Protein AF-A0A7X3RGM8-F1 (afdb_monomer)

Mean predicted aligned error: 5.77 Å

Nearest PDB structures (foldseek):
  7qds-assembly1_B  TM=9.687E-01  e=1.573E-01  Homo sapiens

Secondary structure (DSSP, 8-state):
-----SHHHHHHHHHHHHHHHHHHHHHHHHHHH-TT-HHHHHHHHHHHHHHHHHHHHTT-HHHHHHHHHHHHHHHHHHHHH-TT-HHHHHHHHHHHHHHHHHHTT--

Structure (mmCIF, N/CA/C/O backbone):
data_AF-A0A7X3RGM8-F1
#
_entry.id   AF-A0A7X3RGM8-F1
#
loop_
_atom_site.group_PDB
_atom_site.id
_atom_site.type_symbol
_atom_site.label_atom_id
_atom_site.label_alt_id
_atom_site.label_comp_id
_atom_site.label_asym_id
_atom_site.label_entity_id
_atom_site.label_seq_id
_atom_site.pdbx_PDB_ins_code
_atom_site.Cartn_x
_atom_site.Cartn_y
_atom_site.Cartn_z
_atom_site.occupancy
_atom_site.B_iso_or_equiv
_atom_site.auth_seq_id
_atom_site.auth_comp_id
_atom_site.auth_asym_id
_atom_site.auth_atom_id
_atom_site.pdbx_PDB_model_num
ATOM 1 N N . PHE A 1 1 ? 24.399 -10.051 -36.663 1.00 40.19 1 PHE A N 1
ATOM 2 C CA . PHE A 1 1 ? 24.749 -10.426 -35.278 1.00 40.19 1 PHE A CA 1
ATOM 3 C C . PHE A 1 1 ? 23.827 -9.660 -34.332 1.00 40.19 1 PHE A C 1
ATOM 5 O O . PHE A 1 1 ? 23.625 -8.476 -34.565 1.00 40.19 1 PHE A O 1
ATOM 12 N N . LYS A 1 2 ? 23.198 -10.372 -33.379 1.00 47.62 2 LYS A N 1
ATOM 13 C CA . LYS A 1 2 ? 22.252 -9.894 -32.338 1.00 47.62 2 LYS A CA 1
ATOM 14 C C . LYS A 1 2 ? 22.761 -8.611 -31.651 1.00 47.62 2 LYS A C 1
ATOM 16 O O . LYS A 1 2 ? 23.968 -8.471 -31.502 1.00 47.62 2 LYS A O 1
ATOM 21 N N . LEU A 1 3 ? 21.907 -7.662 -31.253 1.00 42.00 3 LEU A N 1
ATOM 22 C CA . LEU A 1 3 ? 21.004 -7.770 -30.090 1.00 42.00 3 LEU A CA 1
ATOM 23 C C . LEU A 1 3 ? 19.768 -6.845 -30.188 1.00 42.00 3 LEU A C 1
ATOM 25 O O . LEU A 1 3 ? 19.934 -5.642 -30.382 1.00 42.00 3 LEU A O 1
ATOM 29 N N . PRO A 1 4 ? 18.556 -7.353 -29.899 1.00 48.22 4 PRO A N 1
ATOM 30 C CA . PRO A 1 4 ? 17.463 -6.562 -29.349 1.00 48.22 4 PRO A CA 1
ATOM 31 C C . PRO A 1 4 ? 17.093 -7.115 -27.960 1.00 48.22 4 PRO A C 1
ATOM 33 O O . PRO A 1 4 ? 16.213 -7.959 -27.851 1.00 48.22 4 PRO A O 1
ATOM 36 N N . GLU A 1 5 ? 17.780 -6.688 -26.896 1.00 50.69 5 GLU A N 1
ATOM 37 C CA . GLU A 1 5 ? 17.489 -7.159 -25.520 1.00 50.69 5 GLU A CA 1
ATOM 38 C C . GLU A 1 5 ? 17.339 -6.031 -24.481 1.00 50.69 5 GLU A C 1
ATOM 40 O O . GLU A 1 5 ? 17.245 -6.298 -23.289 1.00 50.69 5 GLU A O 1
ATOM 45 N N . ILE A 1 6 ? 17.245 -4.762 -24.903 1.00 52.97 6 ILE A N 1
ATOM 46 C CA . ILE A 1 6 ? 17.086 -3.620 -23.972 1.00 52.97 6 ILE A CA 1
ATOM 47 C C . ILE A 1 6 ? 15.633 -3.084 -23.941 1.00 52.97 6 ILE A C 1
ATOM 49 O O . ILE A 1 6 ? 15.245 -2.374 -23.017 1.00 52.97 6 ILE A O 1
ATOM 53 N N . THR A 1 7 ? 14.778 -3.456 -24.902 1.00 55.03 7 THR A N 1
ATOM 54 C CA . THR A 1 7 ? 13.431 -2.868 -25.067 1.00 55.03 7 THR A CA 1
ATOM 55 C C . THR A 1 7 ? 12.302 -3.595 -24.331 1.00 55.03 7 THR A C 1
ATOM 57 O O . THR A 1 7 ? 11.301 -2.964 -23.998 1.00 55.03 7 THR A O 1
ATOM 60 N N . THR A 1 8 ? 12.434 -4.889 -24.033 1.00 61.16 8 THR A N 1
ATOM 61 C CA . THR A 1 8 ? 11.364 -5.674 -23.387 1.00 61.16 8 THR A CA 1
ATOM 62 C C . THR A 1 8 ? 11.198 -5.311 -21.912 1.00 61.16 8 THR A C 1
ATOM 64 O O . THR A 1 8 ? 10.108 -4.940 -21.494 1.00 61.16 8 THR A O 1
ATOM 67 N N . ALA A 1 9 ? 12.287 -5.275 -21.139 1.00 57.84 9 ALA A N 1
ATOM 68 C CA . ALA A 1 9 ? 12.228 -4.984 -19.703 1.00 57.84 9 ALA A CA 1
ATOM 69 C C . ALA A 1 9 ? 11.792 -3.539 -19.379 1.00 57.84 9 ALA A C 1
ATOM 71 O O . ALA A 1 9 ? 11.046 -3.312 -18.425 1.00 57.84 9 ALA A O 1
ATOM 72 N N . GLN A 1 10 ? 12.219 -2.549 -20.176 1.00 62.16 10 GLN A N 1
ATOM 73 C CA . GLN A 1 10 ? 11.765 -1.161 -20.011 1.00 62.16 10 GLN A CA 1
ATOM 74 C C . GLN A 1 10 ? 10.296 -0.983 -20.426 1.00 62.16 10 GLN A C 1
ATOM 76 O O . GLN A 1 10 ? 9.557 -0.263 -19.747 1.00 62.16 10 GLN A O 1
ATOM 81 N N . GLY A 1 11 ? 9.861 -1.660 -21.496 1.00 69.88 11 GLY A N 1
ATOM 82 C CA . GLY A 1 11 ? 8.463 -1.676 -21.933 1.00 69.88 11 GLY A CA 1
ATOM 83 C C . GLY A 1 11 ? 7.534 -2.305 -20.892 1.00 69.88 11 GLY A C 1
ATOM 84 O O . GLY A 1 11 ? 6.505 -1.716 -20.549 1.00 69.88 11 GLY A O 1
ATOM 85 N N . ASP A 1 12 ? 7.939 -3.437 -20.316 1.00 76.44 12 ASP A N 1
ATOM 86 C CA . ASP A 1 12 ? 7.181 -4.147 -19.282 1.00 76.44 12 ASP A CA 1
ATOM 87 C C . ASP A 1 12 ? 7.089 -3.341 -17.983 1.00 76.44 12 ASP A C 1
ATOM 89 O O . ASP A 1 12 ? 6.016 -3.260 -17.380 1.00 76.44 12 ASP A O 1
ATOM 93 N N . LEU A 1 13 ? 8.175 -2.677 -17.570 1.00 80.56 13 LEU A N 1
ATOM 94 C CA . LEU A 1 13 ? 8.174 -1.813 -16.388 1.00 80.56 13 LEU A CA 1
ATOM 95 C C . LEU A 1 13 ? 7.259 -0.597 -16.578 1.00 80.56 13 LEU A C 1
ATOM 97 O O . LEU A 1 13 ? 6.475 -0.277 -15.685 1.00 80.56 13 LEU A O 1
ATOM 101 N N . SER A 1 14 ? 7.334 0.067 -17.734 1.00 84.06 14 SER A N 1
ATOM 102 C CA . SER A 1 14 ? 6.485 1.224 -18.048 1.00 84.06 14 SER A CA 1
ATOM 103 C C . SER A 1 14 ? 5.001 0.856 -18.005 1.00 84.06 14 SER A C 1
ATOM 105 O O . SER A 1 14 ? 4.210 1.494 -17.308 1.00 84.06 14 SER A O 1
ATOM 107 N N . ARG A 1 15 ? 4.638 -0.252 -18.661 1.00 86.12 15 ARG A N 1
ATOM 108 C CA . ARG A 1 15 ? 3.275 -0.789 -18.647 1.00 86.12 15 ARG A CA 1
ATOM 109 C C . ARG A 1 15 ? 2.819 -1.158 -17.238 1.00 86.12 15 ARG A C 1
ATOM 111 O O . ARG A 1 15 ? 1.702 -0.837 -16.848 1.00 86.12 15 ARG A O 1
ATOM 118 N N . THR A 1 16 ? 3.686 -1.807 -16.467 1.00 83.75 16 THR A N 1
ATOM 119 C CA . THR A 1 16 ? 3.397 -2.219 -15.087 1.00 83.75 16 THR A CA 1
ATOM 120 C C . THR A 1 16 ? 3.070 -1.017 -14.199 1.00 83.75 16 THR A C 1
ATOM 122 O O . THR A 1 16 ? 2.100 -1.044 -13.448 1.00 83.75 16 THR A O 1
ATOM 125 N N . LEU A 1 17 ? 3.829 0.070 -14.314 1.00 87.94 17 LEU A N 1
ATOM 126 C CA . LEU A 1 17 ? 3.577 1.293 -13.548 1.00 87.94 17 LEU A CA 1
ATOM 127 C C . LEU A 1 17 ? 2.288 1.988 -13.954 1.00 87.94 17 LEU A C 1
ATOM 129 O O . LEU A 1 17 ? 1.577 2.491 -13.090 1.00 87.94 17 LEU A O 1
ATOM 133 N N . GLN A 1 18 ? 1.986 2.001 -15.251 1.00 90.75 18 GLN A N 1
ATOM 134 C CA . GLN A 1 18 ? 0.731 2.547 -15.748 1.00 90.75 18 GLN A CA 1
ATOM 135 C C . GLN A 1 18 ? -0.464 1.773 -15.181 1.00 90.75 18 GLN A C 1
ATOM 137 O O . GLN A 1 18 ? -1.436 2.385 -14.749 1.00 90.75 18 GLN A O 1
ATOM 142 N N . LEU A 1 19 ? -0.372 0.442 -15.123 1.00 91.75 19 LEU A N 1
ATOM 143 C CA . LEU A 1 19 ? -1.414 -0.401 -14.536 1.00 91.75 19 LEU A CA 1
ATOM 144 C C . LEU A 1 19 ? -1.569 -0.164 -13.030 1.00 91.75 19 LEU A C 1
ATOM 146 O O . LEU A 1 19 ? -2.696 -0.077 -12.555 1.00 91.75 19 LEU A O 1
ATOM 150 N N . TYR A 1 20 ? -0.475 -0.005 -12.279 1.00 91.62 20 TYR A N 1
ATOM 151 C CA . TYR A 1 20 ? -0.576 0.329 -10.854 1.00 91.62 20 TYR A CA 1
ATOM 152 C C . TYR A 1 20 ? -1.147 1.730 -10.614 1.00 91.62 20 TYR A C 1
ATOM 154 O O . TYR A 1 20 ? -1.945 1.903 -9.698 1.00 91.62 20 TYR A O 1
ATOM 162 N N . ALA A 1 21 ? -0.791 2.717 -11.439 1.00 89.62 21 ALA A N 1
ATOM 163 C CA . ALA A 1 21 ? -1.362 4.058 -11.348 1.00 89.62 21 ALA A CA 1
ATOM 164 C C . ALA A 1 21 ? -2.871 4.057 -11.651 1.00 89.62 21 ALA A C 1
ATOM 166 O O . ALA A 1 21 ? -3.640 4.650 -10.899 1.00 89.62 21 ALA A O 1
ATOM 167 N N . ALA A 1 22 ? -3.301 3.333 -12.688 1.00 92.94 22 ALA A N 1
ATOM 168 C CA . ALA A 1 22 ? -4.720 3.149 -12.994 1.00 92.94 22 ALA A CA 1
ATOM 169 C C . ALA A 1 22 ? -5.460 2.431 -11.852 1.00 92.94 22 ALA A C 1
ATOM 171 O O . ALA A 1 22 ? -6.500 2.898 -11.400 1.00 92.94 22 ALA A O 1
ATOM 172 N N . ALA A 1 23 ? -4.877 1.359 -11.301 1.00 93.12 23 ALA A N 1
ATOM 173 C CA . ALA A 1 23 ? -5.453 0.652 -10.159 1.00 93.12 23 ALA A CA 1
ATOM 174 C C . ALA A 1 23 ? -5.629 1.568 -8.934 1.00 93.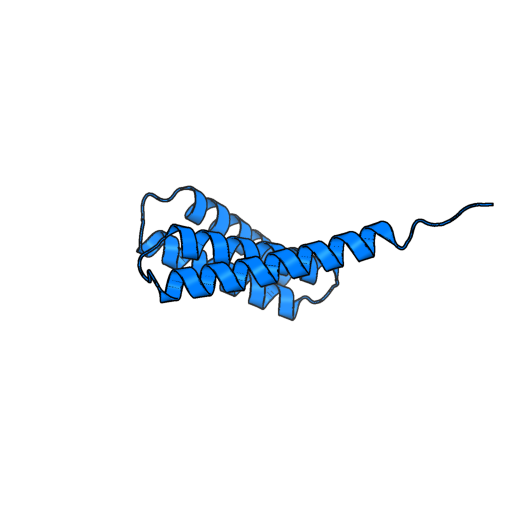12 23 ALA A C 1
ATOM 176 O O . ALA A 1 23 ? -6.632 1.471 -8.229 1.00 93.12 23 ALA A O 1
ATOM 177 N N . MET A 1 24 ? -4.691 2.489 -8.681 1.00 93.69 24 MET A N 1
ATOM 178 C CA . MET A 1 24 ? -4.843 3.480 -7.612 1.00 93.69 24 MET A CA 1
ATOM 179 C C . MET A 1 24 ? -6.007 4.443 -7.848 1.00 93.69 24 MET A C 1
ATOM 181 O O . MET A 1 24 ? -6.685 4.816 -6.888 1.00 93.69 24 MET A O 1
ATOM 185 N N . GLU A 1 25 ? -6.219 4.873 -9.091 1.00 94.88 25 GLU A N 1
ATOM 186 C CA . GLU A 1 25 ? -7.326 5.758 -9.457 1.00 94.88 25 GLU A CA 1
ATOM 187 C C . GLU A 1 25 ? -8.672 5.053 -9.265 1.00 94.88 25 GLU A C 1
ATOM 189 O O . GLU A 1 25 ? -9.557 5.592 -8.596 1.00 94.88 25 GLU A O 1
ATOM 194 N N . ASP A 1 26 ? -8.787 3.811 -9.735 1.00 96.88 26 ASP A N 1
ATOM 195 C CA . ASP A 1 26 ? -9.978 2.982 -9.545 1.00 96.88 26 ASP A CA 1
ATOM 196 C C . ASP A 1 26 ? -10.278 2.766 -8.059 1.00 96.88 26 ASP A C 1
ATOM 198 O O . ASP A 1 26 ? -11.407 2.984 -7.614 1.00 96.88 26 ASP A O 1
ATOM 202 N N . CYS A 1 27 ? -9.263 2.433 -7.253 1.00 96.31 27 CYS A N 1
ATOM 203 C CA . CYS A 1 27 ? -9.449 2.274 -5.811 1.00 96.31 27 CYS A CA 1
ATOM 204 C C . CYS A 1 27 ? -9.807 3.600 -5.127 1.00 96.31 27 CYS A C 1
ATOM 206 O O . CYS A 1 27 ? -10.597 3.621 -4.189 1.00 96.31 27 CYS A O 1
ATOM 208 N N . THR A 1 28 ? -9.271 4.728 -5.595 1.00 97.31 28 THR A N 1
ATOM 209 C CA . THR A 1 28 ? -9.626 6.054 -5.063 1.00 97.31 28 THR A CA 1
ATOM 210 C C . THR A 1 28 ? -11.078 6.403 -5.371 1.00 97.31 28 THR A C 1
ATOM 212 O O . THR A 1 28 ? -11.787 6.920 -4.505 1.00 97.31 28 THR A O 1
ATOM 215 N N . ASN A 1 29 ? -11.555 6.066 -6.568 1.00 97.44 29 ASN A N 1
ATOM 216 C CA . ASN A 1 29 ? -12.963 6.193 -6.921 1.00 97.44 29 ASN A CA 1
ATOM 217 C C . ASN A 1 29 ? -13.843 5.255 -6.088 1.00 97.44 29 ASN A C 1
ATOM 219 O O . ASN A 1 29 ? -14.872 5.703 -5.584 1.00 97.44 29 ASN A O 1
ATOM 223 N N . ALA A 1 30 ? -13.423 4.005 -5.875 1.00 96.81 30 ALA A N 1
ATOM 224 C CA . ALA A 1 30 ? -14.116 3.068 -4.995 1.00 96.81 30 ALA A CA 1
ATOM 225 C C . ALA A 1 30 ? -14.221 3.621 -3.566 1.00 96.81 30 ALA A C 1
ATOM 227 O O . ALA A 1 30 ? -15.319 3.718 -3.036 1.00 96.81 30 ALA A O 1
ATOM 228 N N . ILE A 1 31 ? -13.127 4.122 -2.984 1.00 97.50 31 ILE A N 1
ATOM 229 C CA . ILE A 1 31 ? -13.125 4.757 -1.654 1.00 97.50 31 ILE A CA 1
ATOM 230 C C . ILE A 1 31 ? -14.062 5.971 -1.606 1.00 97.50 31 ILE A C 1
ATOM 232 O O . ILE A 1 31 ? -14.753 6.180 -0.612 1.00 97.50 31 ILE A O 1
ATOM 236 N N . ARG A 1 32 ? -14.133 6.774 -2.673 1.00 97.44 32 ARG A N 1
ATOM 237 C CA . ARG A 1 32 ? -15.053 7.920 -2.739 1.00 97.44 32 ARG A CA 1
ATOM 238 C C . ARG A 1 32 ? -16.521 7.486 -2.733 1.00 97.44 32 ARG A C 1
ATOM 240 O O . ARG A 1 32 ? -17.351 8.176 -2.144 1.00 97.44 32 ARG A O 1
ATOM 247 N N . LEU A 1 33 ? -16.845 6.387 -3.410 1.00 97.06 33 LEU A N 1
ATOM 248 C CA . LEU A 1 33 ? -18.205 5.848 -3.499 1.00 97.06 33 LEU A CA 1
ATOM 249 C C . LEU A 1 33 ? -18.596 5.080 -2.230 1.00 97.06 33 LEU A C 1
ATOM 251 O O . LEU A 1 33 ? -19.714 5.219 -1.738 1.00 97.06 33 LEU A O 1
ATOM 255 N N . THR A 1 34 ? -17.664 4.307 -1.680 1.00 95.56 34 THR A N 1
ATOM 256 C CA . THR A 1 34 ? -17.834 3.449 -0.507 1.00 95.56 34 THR A CA 1
ATOM 257 C C . THR A 1 34 ? -16.670 3.643 0.472 1.00 95.56 34 THR A C 1
ATOM 259 O O . THR A 1 34 ? -15.782 2.796 0.563 1.00 95.56 34 THR A O 1
ATOM 262 N N . PRO A 1 35 ? -16.684 4.713 1.295 1.00 95.81 35 PRO A N 1
ATOM 263 C CA . PRO A 1 35 ? -15.570 5.047 2.197 1.00 95.81 35 PRO A CA 1
ATOM 264 C C . PRO A 1 35 ? -15.299 4.035 3.317 1.00 95.81 35 PRO A C 1
ATOM 266 O O . PRO A 1 35 ? -14.355 4.198 4.083 1.00 95.81 35 PRO A O 1
ATOM 269 N N . LYS A 1 36 ? -16.160 3.025 3.471 1.00 96.88 36 LYS A N 1
ATOM 270 C CA . LYS A 1 36 ? -16.027 1.957 4.471 1.00 96.88 36 LYS A CA 1
ATOM 271 C C . LYS A 1 36 ? -15.627 0.613 3.862 1.00 96.88 36 LYS A C 1
ATOM 273 O O . LYS A 1 36 ? -15.645 -0.391 4.566 1.00 96.88 36 LYS A O 1
ATOM 278 N N . ASP A 1 37 ? -15.291 0.590 2.578 1.00 96.50 37 ASP A N 1
ATOM 279 C CA . ASP A 1 37 ? -14.815 -0.610 1.904 1.00 96.50 37 ASP A CA 1
ATOM 280 C C . ASP A 1 37 ? -13.342 -0.864 2.255 1.00 96.50 37 ASP A C 1
ATOM 282 O O . ASP A 1 37 ? -12.445 -0.185 1.757 1.00 96.50 37 ASP A O 1
ATOM 286 N N . ALA A 1 38 ? -13.099 -1.833 3.140 1.00 97.50 38 ALA A N 1
ATOM 287 C CA . ALA A 1 38 ? -11.753 -2.205 3.561 1.00 97.50 38 ALA A CA 1
ATOM 288 C C . ALA A 1 38 ? -10.897 -2.745 2.401 1.00 97.50 38 ALA A C 1
ATOM 290 O O . ALA A 1 38 ? -9.696 -2.467 2.368 1.00 97.50 38 ALA A O 1
ATOM 291 N N . ASP A 1 39 ? -11.504 -3.456 1.446 1.00 97.38 39 ASP A N 1
ATOM 292 C CA . ASP A 1 39 ? -10.795 -4.056 0.313 1.00 97.38 39 ASP A CA 1
ATOM 293 C C . ASP A 1 39 ? -10.314 -2.969 -0.654 1.00 97.38 39 ASP A C 1
ATOM 295 O O . ASP A 1 39 ? -9.217 -3.061 -1.203 1.00 97.38 39 ASP A O 1
ATOM 299 N N . ALA A 1 40 ? -11.082 -1.887 -0.825 1.00 97.75 40 ALA A N 1
ATOM 300 C CA . ALA A 1 40 ? -10.657 -0.742 -1.632 1.00 97.75 40 ALA A CA 1
ATOM 301 C C . ALA A 1 40 ? -9.392 -0.065 -1.066 1.00 97.75 40 ALA A C 1
ATOM 303 O O . ALA A 1 40 ? -8.494 0.305 -1.829 1.00 97.75 40 ALA A O 1
ATOM 304 N N . TYR A 1 41 ? -9.282 0.053 0.263 1.00 98.44 41 TYR A N 1
ATOM 305 C CA . TYR A 1 41 ? -8.057 0.534 0.910 1.00 98.44 41 TYR A CA 1
ATOM 306 C C . TYR A 1 41 ? -6.907 -0.480 0.793 1.00 98.44 41 TYR A C 1
ATOM 308 O O . TYR A 1 41 ? -5.802 -0.075 0.436 1.00 98.44 41 TYR A O 1
ATOM 316 N N . ASP A 1 42 ? -7.129 -1.784 1.026 1.00 98.38 42 ASP A N 1
ATOM 317 C CA . ASP A 1 42 ? -6.073 -2.806 0.859 1.00 98.38 42 ASP A CA 1
ATOM 318 C C . ASP A 1 42 ? -5.529 -2.823 -0.578 1.00 98.38 42 ASP A C 1
ATOM 320 O O . ASP A 1 42 ? -4.316 -2.772 -0.789 1.00 98.38 42 ASP A O 1
ATOM 324 N N . ASN A 1 43 ? -6.411 -2.778 -1.578 1.00 97.81 43 ASN A N 1
ATOM 325 C CA . ASN A 1 43 ? -6.032 -2.776 -2.990 1.00 97.81 43 ASN A CA 1
ATOM 326 C C . ASN A 1 43 ? -5.253 -1.516 -3.393 1.00 97.81 43 ASN A C 1
ATOM 328 O O . ASN A 1 43 ? -4.257 -1.613 -4.119 1.00 97.81 43 ASN A O 1
ATOM 332 N N . ARG A 1 44 ? -5.634 -0.333 -2.888 1.00 98.31 44 ARG A N 1
ATOM 333 C CA . ARG A 1 44 ? -4.867 0.897 -3.141 1.00 98.31 44 ARG A CA 1
ATOM 334 C C . ARG A 1 44 ? -3.494 0.849 -2.476 1.00 98.31 44 ARG A C 1
ATOM 336 O O . ARG A 1 44 ? -2.493 1.174 -3.119 1.00 98.31 44 ARG A O 1
ATOM 343 N N . GLY A 1 45 ? -3.427 0.355 -1.240 1.00 98.31 45 GLY A N 1
ATOM 344 C CA . GLY A 1 45 ? -2.167 0.108 -0.542 1.00 98.31 45 GLY A CA 1
ATOM 345 C C . GLY A 1 45 ? -1.265 -0.873 -1.297 1.00 98.31 45 GLY A C 1
ATOM 346 O O . GLY A 1 45 ? -0.044 -0.696 -1.35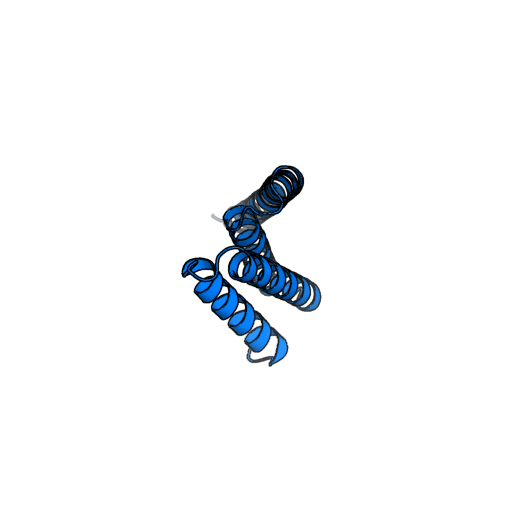5 1.00 98.31 45 GLY A O 1
ATOM 347 N N . TRP A 1 46 ? -1.855 -1.878 -1.944 1.00 97.81 46 TRP A N 1
ATOM 348 C CA . TRP A 1 46 ? -1.142 -2.845 -2.777 1.00 97.81 46 TRP A CA 1
ATOM 349 C C . TRP A 1 46 ? -0.541 -2.213 -4.028 1.00 97.81 46 TRP A C 1
ATOM 351 O O . TRP A 1 46 ? 0.625 -2.469 -4.351 1.00 97.81 46 TRP A O 1
ATOM 361 N N . ALA A 1 47 ? -1.282 -1.327 -4.689 1.00 97.31 47 ALA A N 1
ATOM 362 C CA . ALA A 1 47 ? -0.770 -0.566 -5.821 1.00 97.31 47 ALA A CA 1
ATOM 363 C C . ALA A 1 47 ? 0.377 0.376 -5.404 1.00 97.31 47 ALA A C 1
ATOM 365 O O . ALA A 1 47 ? 1.445 0.348 -6.023 1.00 97.31 47 ALA A O 1
ATOM 366 N N . TYR A 1 48 ? 0.219 1.118 -4.300 1.00 98.31 48 TYR A N 1
ATOM 367 C CA . TYR A 1 48 ? 1.289 1.942 -3.724 1.00 98.31 48 TYR A CA 1
ATOM 368 C C . TYR A 1 48 ? 2.554 1.130 -3.426 1.00 98.31 48 TYR A C 1
ATOM 370 O O . TYR A 1 48 ? 3.658 1.536 -3.791 1.00 98.31 48 TYR A O 1
ATOM 378 N N . PHE A 1 49 ? 2.409 -0.051 -2.823 1.00 98.12 49 PHE A N 1
ATOM 379 C CA . PHE A 1 49 ? 3.534 -0.924 -2.491 1.00 98.12 49 PHE A CA 1
ATOM 380 C C . PHE A 1 49 ? 4.349 -1.337 -3.725 1.00 98.12 49 PHE A C 1
ATOM 382 O O . PHE A 1 49 ? 5.584 -1.326 -3.687 1.00 98.12 49 PHE A O 1
ATOM 389 N N . HIS A 1 50 ? 3.698 -1.703 -4.832 1.00 95.94 50 HIS A N 1
ATOM 390 C CA . HIS A 1 50 ? 4.431 -2.098 -6.038 1.00 95.94 50 HIS A CA 1
ATOM 391 C C . HIS A 1 50 ? 5.016 -0.922 -6.807 1.00 95.94 50 HIS A C 1
ATOM 393 O O . HIS A 1 50 ? 6.106 -1.071 -7.364 1.00 95.94 50 HIS A O 1
ATOM 399 N N . LEU A 1 51 ? 4.368 0.245 -6.788 1.00 95.00 51 LEU A N 1
ATOM 400 C CA . LEU A 1 51 ? 5.007 1.475 -7.255 1.00 95.00 51 LEU A CA 1
ATOM 401 C C . LEU A 1 51 ? 6.260 1.770 -6.423 1.00 95.00 51 LEU A C 1
ATOM 403 O O . LEU A 1 51 ? 7.315 2.022 -6.997 1.00 95.00 51 LEU A O 1
ATOM 407 N N . GLY A 1 52 ? 6.189 1.644 -5.094 1.00 95.75 52 GLY A N 1
ATOM 408 C CA . GLY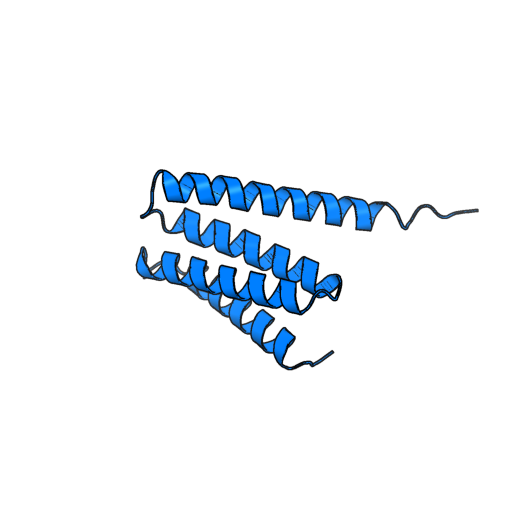 A 1 52 ? 7.339 1.823 -4.204 1.00 95.75 52 GLY A CA 1
ATOM 409 C C . GLY A 1 52 ? 8.493 0.882 -4.554 1.00 95.75 52 GLY A C 1
ATOM 410 O O . GLY A 1 52 ? 9.644 1.310 -4.652 1.00 95.75 52 GLY A O 1
ATOM 411 N N . LYS A 1 53 ? 8.197 -0.388 -4.859 1.00 95.00 53 LYS A N 1
ATOM 412 C CA . LYS A 1 53 ? 9.201 -1.353 -5.344 1.00 95.00 53 LYS A CA 1
ATOM 413 C C . LYS A 1 53 ? 9.826 -0.941 -6.671 1.00 95.00 53 LYS A C 1
ATOM 415 O O . LYS A 1 53 ? 11.038 -1.058 -6.832 1.00 95.00 53 LYS A O 1
ATOM 420 N N . ALA A 1 54 ? 9.014 -0.487 -7.618 1.00 93.12 54 ALA A N 1
ATOM 421 C CA . ALA A 1 54 ? 9.499 -0.067 -8.924 1.00 93.12 54 ALA A CA 1
ATOM 422 C C . ALA A 1 54 ? 10.367 1.200 -8.834 1.00 93.12 54 ALA A C 1
ATOM 424 O O . ALA A 1 54 ? 11.405 1.274 -9.487 1.00 93.12 54 ALA A O 1
ATOM 425 N N . GLU A 1 55 ? 9.991 2.166 -7.994 1.00 93.88 55 GLU A N 1
ATOM 426 C CA . GLU A 1 55 ? 10.789 3.373 -7.750 1.00 93.88 55 GLU A CA 1
ATOM 427 C C . GLU A 1 55 ? 12.074 3.062 -6.969 1.00 93.88 55 GLU A C 1
ATOM 429 O O . GLU A 1 55 ? 13.125 3.619 -7.280 1.00 93.88 55 GLU A O 1
ATOM 434 N N . THR A 1 56 ? 12.038 2.084 -6.055 1.00 93.75 56 THR A N 1
ATOM 435 C CA . THR A 1 56 ? 13.247 1.555 -5.397 1.00 93.75 56 THR A CA 1
ATOM 436 C C . THR A 1 56 ? 14.223 1.004 -6.439 1.00 93.75 56 THR A C 1
ATOM 438 O O . THR A 1 56 ? 15.398 1.357 -6.435 1.00 93.75 56 THR A O 1
ATOM 441 N N . ALA A 1 57 ? 13.737 0.179 -7.375 1.00 92.38 57 ALA A N 1
AT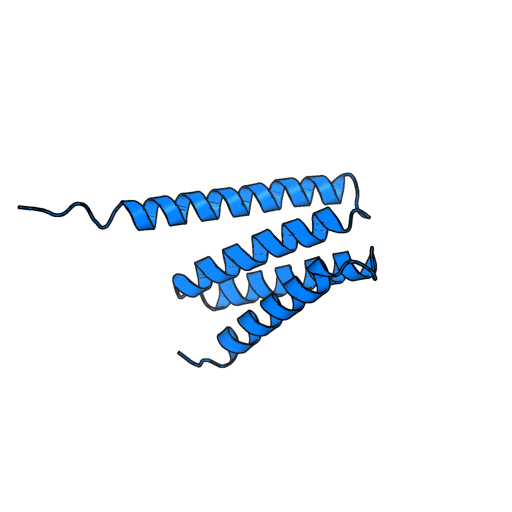OM 442 C CA . ALA A 1 57 ? 14.559 -0.415 -8.434 1.00 92.38 57 ALA A CA 1
ATOM 443 C C . ALA A 1 57 ? 15.148 0.623 -9.407 1.00 92.38 57 ALA A C 1
ATOM 445 O O . ALA A 1 57 ? 16.137 0.348 -10.081 1.00 92.38 57 ALA A O 1
ATOM 446 N N . ARG A 1 58 ? 14.553 1.818 -9.475 1.00 91.69 58 ARG A N 1
ATOM 447 C CA . ARG A 1 58 ? 15.051 2.959 -10.256 1.00 91.69 58 ARG A CA 1
ATOM 448 C C . ARG A 1 58 ? 16.023 3.853 -9.493 1.00 91.69 58 ARG A C 1
ATOM 450 O O . ARG A 1 58 ? 16.551 4.788 -10.082 1.00 91.69 58 ARG A O 1
ATOM 457 N N . GLY A 1 59 ? 16.246 3.593 -8.205 1.00 93.06 59 GLY A N 1
ATOM 458 C CA . GLY A 1 59 ? 17.066 4.443 -7.341 1.00 93.06 59 GLY A CA 1
ATOM 459 C C . GLY A 1 59 ? 16.355 5.710 -6.857 1.00 93.06 59 GLY A C 1
ATOM 460 O O . GLY A 1 59 ? 16.992 6.578 -6.269 1.00 93.06 59 GLY A O 1
ATOM 461 N N . HIS A 1 60 ? 15.040 5.835 -7.056 1.00 94.75 60 HIS A N 1
ATOM 462 C CA . HIS A 1 60 ? 14.253 6.962 -6.554 1.00 94.75 60 HIS A CA 1
ATOM 463 C C . HIS A 1 60 ? 13.823 6.711 -5.102 1.00 94.75 60 HIS A C 1
ATOM 465 O O . HIS A 1 60 ? 12.647 6.482 -4.812 1.00 94.75 60 HIS A O 1
ATOM 471 N N . ILE A 1 61 ? 14.796 6.724 -4.191 1.00 94.88 61 ILE A N 1
ATOM 472 C CA . ILE A 1 61 ? 14.630 6.306 -2.791 1.00 94.88 61 ILE A CA 1
ATOM 473 C C . ILE A 1 61 ? 13.556 7.123 -2.064 1.00 94.88 61 ILE A C 1
ATOM 475 O O . ILE A 1 61 ? 12.660 6.543 -1.460 1.00 94.88 61 ILE A O 1
ATOM 479 N N . GLU A 1 62 ? 13.580 8.451 -2.174 1.00 96.50 62 GLU A N 1
ATOM 480 C CA . GLU A 1 62 ? 12.597 9.321 -1.507 1.00 96.50 62 GLU A CA 1
ATOM 481 C C . GLU A 1 62 ? 11.167 9.044 -1.986 1.00 96.50 62 GLU A C 1
ATOM 483 O O . GLU A 1 62 ? 10.247 8.881 -1.186 1.00 96.50 62 GLU A O 1
ATOM 488 N N . LYS A 1 63 ? 10.988 8.902 -3.305 1.00 96.50 63 LYS A N 1
ATOM 489 C CA . LYS A 1 63 ? 9.688 8.581 -3.900 1.00 96.50 63 LYS A CA 1
ATOM 490 C C . LYS A 1 63 ? 9.209 7.194 -3.478 1.00 96.50 63 LYS A C 1
ATOM 492 O O . LYS A 1 63 ? 8.029 7.005 -3.204 1.00 96.50 63 LYS A O 1
ATOM 497 N N . ALA A 1 64 ? 10.110 6.217 -3.420 1.00 96.62 64 ALA A N 1
ATOM 498 C CA . ALA A 1 64 ? 9.782 4.882 -2.945 1.00 96.62 64 ALA A CA 1
ATOM 499 C C . ALA A 1 64 ? 9.358 4.883 -1.471 1.00 96.62 64 ALA A C 1
ATOM 501 O O . ALA A 1 64 ? 8.400 4.192 -1.126 1.00 96.62 64 ALA A O 1
ATOM 502 N N . ALA A 1 65 ? 10.031 5.666 -0.623 1.00 97.88 65 ALA A N 1
ATOM 503 C CA . ALA A 1 65 ? 9.689 5.799 0.788 1.00 97.88 65 ALA A CA 1
ATOM 504 C C . ALA A 1 65 ? 8.268 6.352 0.970 1.00 97.88 65 ALA A C 1
ATOM 506 O O . ALA A 1 65 ? 7.451 5.698 1.616 1.00 97.88 65 ALA A O 1
ATOM 507 N N . ASP A 1 66 ? 7.940 7.463 0.304 1.00 98.25 66 ASP A N 1
ATOM 508 C CA . ASP A 1 66 ? 6.594 8.061 0.309 1.00 98.25 66 ASP A CA 1
ATOM 509 C C . ASP A 1 66 ? 5.514 7.066 -0.160 1.00 98.25 66 ASP A C 1
ATOM 511 O O . ASP A 1 66 ? 4.448 6.938 0.446 1.00 98.25 66 ASP A O 1
ATOM 515 N N . LEU A 1 67 ? 5.804 6.281 -1.201 1.00 98.06 67 LEU A N 1
ATOM 516 C CA . LEU A 1 67 ? 4.888 5.247 -1.689 1.00 98.06 67 LEU A CA 1
ATOM 517 C C . LEU A 1 67 ? 4.689 4.112 -0.671 1.00 98.06 67 LEU A C 1
ATOM 519 O O . LEU A 1 67 ? 3.566 3.639 -0.490 1.00 98.06 67 LEU A O 1
ATOM 523 N N . TYR A 1 68 ? 5.740 3.669 0.024 1.00 98.44 68 TYR A N 1
ATOM 524 C CA . TYR A 1 68 ? 5.591 2.663 1.078 1.00 98.44 68 TYR A CA 1
ATOM 525 C C . TYR A 1 68 ? 4.841 3.202 2.300 1.00 98.44 68 TYR A C 1
ATOM 527 O O . TYR A 1 68 ? 4.056 2.460 2.892 1.00 98.44 68 TYR A O 1
ATOM 535 N N . GLU A 1 69 ? 5.033 4.467 2.668 1.00 98.69 69 GLU A N 1
ATOM 536 C CA . GLU A 1 69 ? 4.282 5.117 3.748 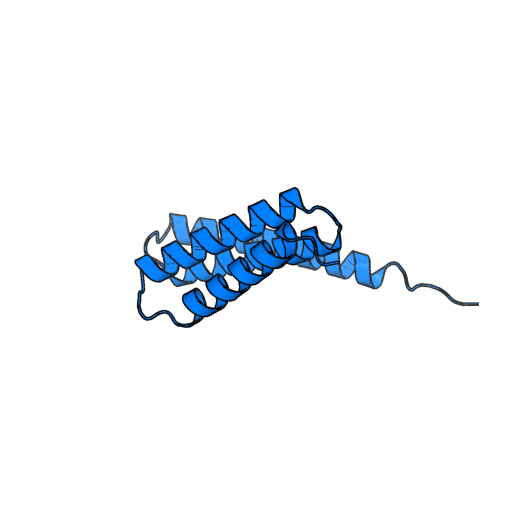1.00 98.69 69 GLU A CA 1
ATOM 537 C C . GLU A 1 69 ? 2.787 5.191 3.426 1.00 98.69 69 GLU A C 1
ATOM 539 O O . GLU A 1 69 ? 1.967 4.752 4.237 1.00 98.69 69 GLU A O 1
ATOM 544 N N . LYS A 1 70 ? 2.429 5.613 2.208 1.00 98.62 70 LYS A N 1
ATOM 545 C CA . LYS A 1 70 ? 1.036 5.608 1.723 1.00 98.62 70 LYS A CA 1
ATOM 546 C C . LYS A 1 70 ? 0.425 4.211 1.725 1.00 98.62 70 LYS A C 1
ATOM 548 O O . LYS A 1 70 ? -0.711 4.036 2.162 1.00 98.62 70 LYS A O 1
ATOM 553 N N . ALA A 1 71 ? 1.191 3.194 1.326 1.00 98.75 71 ALA A N 1
ATOM 554 C CA . ALA A 1 71 ? 0.744 1.809 1.433 1.00 98.75 71 ALA A CA 1
ATOM 555 C C . ALA A 1 71 ? 0.426 1.424 2.890 1.00 98.75 71 ALA A C 1
ATOM 557 O O . ALA A 1 71 ? -0.622 0.846 3.170 1.00 98.75 71 ALA A O 1
ATOM 558 N N . ILE A 1 72 ? 1.306 1.763 3.839 1.00 98.88 72 ILE A N 1
ATOM 559 C CA . ILE A 1 72 ? 1.114 1.480 5.272 1.00 98.88 72 ILE A CA 1
ATOM 560 C C . ILE A 1 72 ? -0.132 2.180 5.822 1.00 98.88 72 ILE A C 1
ATOM 562 O O . ILE A 1 72 ? -0.847 1.585 6.640 1.00 98.88 72 ILE A O 1
ATOM 566 N N . GLU A 1 73 ? -0.383 3.420 5.407 1.00 98.75 73 GLU A N 1
ATOM 567 C CA . GLU A 1 73 ? -1.568 4.182 5.793 1.00 98.75 73 GLU A CA 1
ATOM 568 C C . GLU A 1 73 ? -2.852 3.511 5.299 1.00 98.75 73 GLU A C 1
ATOM 570 O O . GLU A 1 73 ? -3.768 3.289 6.097 1.00 98.75 73 GLU A O 1
ATOM 575 N N . ASP A 1 74 ? -2.897 3.128 4.025 1.00 98.69 74 ASP A N 1
ATOM 576 C CA . ASP A 1 74 ? -4.053 2.471 3.416 1.00 98.69 74 ASP A CA 1
ATOM 577 C C . ASP A 1 74 ? -4.339 1.115 4.069 1.00 98.69 74 ASP A C 1
ATOM 579 O O . ASP A 1 74 ? -5.460 0.867 4.516 1.00 98.69 74 ASP A O 1
ATOM 583 N N . TYR A 1 75 ? -3.322 0.274 4.280 1.00 98.81 75 TYR A N 1
ATOM 584 C CA . TYR A 1 75 ? -3.521 -0.978 5.017 1.00 98.81 75 TYR A CA 1
ATOM 585 C C . TYR A 1 75 ? -3.966 -0.744 6.463 1.00 98.81 75 TYR A C 1
ATOM 587 O O . TYR A 1 75 ? -4.711 -1.538 7.034 1.00 98.81 75 TYR A O 1
ATOM 595 N N . THR A 1 76 ? -3.511 0.340 7.094 1.00 98.81 76 THR A N 1
ATOM 596 C CA . THR A 1 76 ? -3.953 0.691 8.448 1.00 98.81 76 THR A CA 1
ATOM 597 C C . THR A 1 76 ? -5.418 1.115 8.460 1.00 98.81 76 THR A C 1
ATOM 599 O O . THR A 1 76 ? -6.128 0.765 9.401 1.00 98.81 76 THR A O 1
ATOM 602 N N . HIS A 1 77 ? -5.891 1.813 7.429 1.00 98.50 77 HIS A N 1
ATOM 603 C CA . HIS A 1 77 ? -7.312 2.108 7.259 1.00 98.50 77 HIS A CA 1
ATOM 604 C C . HIS A 1 77 ? -8.132 0.843 6.998 1.00 98.50 77 HIS A C 1
ATOM 606 O O . HIS A 1 77 ? -9.131 0.640 7.685 1.00 98.50 77 HIS A O 1
ATOM 612 N N . ALA A 1 78 ? -7.673 -0.048 6.115 1.00 98.56 78 ALA A N 1
ATOM 613 C CA . ALA A 1 78 ? -8.321 -1.337 5.869 1.00 98.56 78 ALA A CA 1
ATOM 614 C C . ALA A 1 78 ? -8.496 -2.145 7.169 1.00 98.56 78 ALA A C 1
ATOM 616 O O . ALA A 1 78 ? -9.587 -2.626 7.456 1.00 98.56 78 ALA A O 1
ATOM 617 N N . ILE A 1 79 ? -7.462 -2.199 8.018 1.00 98.69 79 ILE A N 1
ATOM 618 C CA . ILE A 1 79 ? -7.511 -2.864 9.334 1.00 98.69 79 ILE A CA 1
ATOM 619 C C . ILE A 1 79 ? -8.481 -2.176 10.302 1.00 98.69 79 ILE A C 1
ATOM 621 O O . ILE A 1 79 ? -9.158 -2.845 11.076 1.00 98.69 79 ILE A O 1
ATOM 625 N N . LYS A 1 80 ? -8.556 -0.839 10.297 1.00 98.50 80 LYS A N 1
ATOM 626 C CA . LYS A 1 80 ? -9.521 -0.108 11.138 1.00 98.50 80 LYS A CA 1
ATOM 627 C C . LYS A 1 80 ? -10.965 -0.412 10.735 1.00 98.50 80 LYS A C 1
ATOM 629 O O . LYS A 1 80 ? -11.828 -0.464 11.604 1.00 98.50 80 LYS A O 1
ATOM 634 N N . LEU A 1 81 ? -11.219 -0.574 9.436 1.00 98.19 81 LEU A N 1
ATOM 63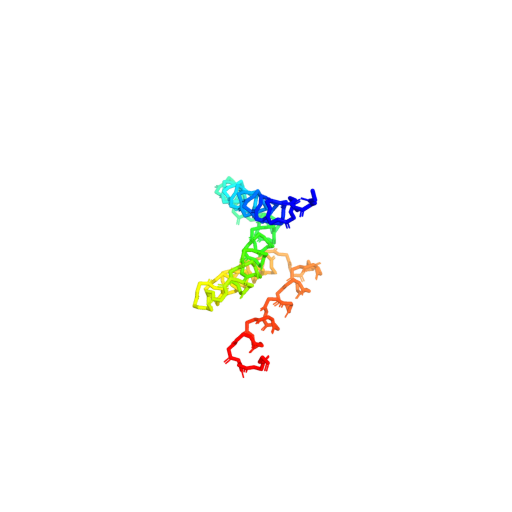5 C CA . LEU A 1 81 ? -12.540 -0.894 8.893 1.00 98.19 81 LEU A CA 1
ATOM 636 C C . LEU A 1 81 ? -12.901 -2.369 9.099 1.00 98.19 81 LEU A C 1
ATOM 638 O O . LEU A 1 81 ? -14.033 -2.671 9.468 1.00 98.19 81 LEU A O 1
ATOM 642 N N . ASN A 1 82 ? -11.937 -3.268 8.901 1.00 98.00 82 ASN A N 1
ATOM 643 C CA . ASN A 1 82 ? -12.077 -4.701 9.118 1.00 98.00 82 ASN A CA 1
ATOM 644 C C . ASN A 1 82 ? -10.868 -5.255 9.903 1.00 98.00 82 ASN A C 1
ATOM 646 O O . ASN A 1 82 ? -9.853 -5.634 9.305 1.00 98.00 82 ASN A O 1
ATOM 650 N N . PRO A 1 83 ? -10.969 -5.346 11.242 1.00 98.31 83 PRO A N 1
ATOM 651 C CA . PRO A 1 83 ? -9.906 -5.894 12.088 1.00 98.31 83 PRO A CA 1
ATOM 652 C C . PRO A 1 83 ? -9.589 -7.372 11.832 1.00 98.31 83 PRO A C 1
ATOM 654 O O . PRO A 1 83 ? -8.519 -7.839 12.212 1.00 98.31 83 PRO A O 1
ATOM 657 N N . GLU A 1 84 ? -10.483 -8.113 11.176 1.00 97.81 84 GLU A N 1
ATOM 658 C CA . GLU A 1 84 ? -10.299 -9.527 10.836 1.00 97.81 84 GLU A CA 1
ATOM 659 C C . GLU A 1 84 ? -9.769 -9.718 9.406 1.00 97.81 84 GLU A C 1
ATOM 661 O O . GLU A 1 84 ? -9.877 -10.804 8.849 1.00 97.81 84 GLU A O 1
ATOM 666 N N . HIS A 1 85 ? -9.187 -8.683 8.788 1.00 96.94 85 HIS A N 1
ATOM 667 C CA . HIS A 1 85 ? -8.651 -8.746 7.427 1.00 96.94 85 HIS A CA 1
ATOM 668 C C . HIS A 1 85 ? -7.172 -9.197 7.406 1.00 96.94 85 HIS A C 1
ATOM 670 O O . HIS A 1 85 ? -6.266 -8.360 7.472 1.00 96.94 85 HIS A O 1
ATOM 676 N N . PRO A 1 86 ? -6.860 -10.505 7.264 1.00 96.75 86 PRO A N 1
ATOM 677 C CA . PRO A 1 86 ? -5.492 -11.013 7.413 1.00 96.75 86 PRO A CA 1
ATOM 678 C C . PRO A 1 86 ? -4.523 -10.466 6.356 1.00 96.75 86 PRO A C 1
ATOM 680 O O . PRO A 1 86 ? -3.336 -10.268 6.635 1.00 96.75 86 PRO A O 1
ATOM 683 N N . TYR A 1 87 ? -5.014 -10.206 5.140 1.00 97.38 87 TYR A N 1
ATOM 684 C CA . TYR A 1 87 ? -4.187 -9.699 4.049 1.00 97.38 87 TYR A CA 1
ATOM 685 C C . TYR A 1 87 ? -3.679 -8.286 4.329 1.00 97.38 87 TYR A C 1
ATOM 687 O O . TYR A 1 87 ? -2.482 -8.063 4.159 1.00 97.38 87 TYR A O 1
ATOM 695 N N . ALA A 1 88 ? -4.506 -7.397 4.885 1.00 98.00 88 ALA A N 1
ATOM 696 C CA . ALA A 1 88 ? -4.082 -6.046 5.241 1.00 98.00 88 ALA A CA 1
ATOM 697 C C . ALA A 1 88 ? -2.951 -6.047 6.288 1.00 98.00 88 ALA A C 1
ATOM 699 O O . ALA A 1 88 ? -1.980 -5.297 6.165 1.00 98.00 88 ALA A O 1
ATOM 700 N N . TYR A 1 89 ? -2.985 -6.948 7.281 1.00 98.62 89 TYR A N 1
ATOM 701 C CA . TYR A 1 89 ? -1.872 -7.103 8.232 1.00 98.62 89 TYR A CA 1
ATOM 702 C C . TYR A 1 89 ? -0.586 -7.569 7.550 1.00 98.62 89 TYR A C 1
ATOM 704 O O . TYR A 1 89 ? 0.477 -6.977 7.769 1.00 98.62 89 TYR A O 1
ATOM 712 N N . ARG A 1 90 ? -0.677 -8.610 6.714 1.00 98.56 90 ARG A N 1
ATOM 713 C CA . ARG A 1 90 ? 0.469 -9.153 5.970 1.00 98.56 90 ARG A CA 1
ATOM 714 C C . ARG A 1 90 ? 1.069 -8.104 5.037 1.00 98.56 90 ARG A C 1
ATOM 716 O O . ARG A 1 90 ? 2.284 -7.914 5.010 1.00 98.56 90 ARG A O 1
ATOM 723 N N . ASN A 1 91 ? 0.225 -7.413 4.284 1.00 98.44 91 ASN A N 1
ATOM 724 C CA . ASN A 1 91 ? 0.641 -6.421 3.309 1.00 98.44 91 ASN A CA 1
ATOM 725 C C . ASN A 1 91 ? 1.273 -5.201 4.004 1.00 98.44 91 ASN A C 1
ATOM 727 O O . ASN A 1 91 ? 2.344 -4.747 3.594 1.00 98.44 91 ASN A O 1
ATOM 731 N N . ARG A 1 92 ? 0.713 -4.754 5.139 1.00 98.69 92 ARG A N 1
ATOM 732 C CA . ARG A 1 92 ? 1.316 -3.708 5.979 1.00 98.69 92 ARG A CA 1
ATOM 733 C C . ARG A 1 92 ? 2.676 -4.106 6.536 1.00 98.69 92 ARG A C 1
ATOM 735 O O . ARG A 1 92 ? 3.584 -3.278 6.550 1.00 98.69 92 ARG A O 1
ATOM 742 N N . ALA A 1 93 ? 2.828 -5.345 7.002 1.00 98.62 93 ALA A N 1
ATOM 743 C CA . ALA A 1 93 ? 4.112 -5.848 7.487 1.00 98.62 93 ALA A CA 1
ATOM 744 C C . ALA A 1 93 ? 5.167 -5.836 6.371 1.00 98.62 93 ALA A C 1
ATOM 746 O O . ALA A 1 93 ? 6.275 -5.343 6.579 1.00 98.62 93 ALA A O 1
ATOM 747 N N . ASN A 1 94 ? 4.797 -6.277 5.166 1.00 98.44 94 ASN A N 1
ATOM 748 C CA . ASN A 1 94 ? 5.675 -6.235 3.998 1.00 98.44 94 ASN A CA 1
ATOM 749 C C . ASN A 1 94 ? 6.073 -4.802 3.618 1.00 98.44 94 ASN A C 1
ATOM 751 O O . ASN A 1 94 ? 7.242 -4.558 3.319 1.00 98.44 94 ASN A O 1
ATOM 755 N N . ALA A 1 95 ? 5.134 -3.854 3.650 1.00 98.44 95 ALA A N 1
ATOM 756 C CA . ALA A 1 95 ? 5.418 -2.449 3.365 1.00 98.44 95 ALA A CA 1
ATOM 757 C C . ALA A 1 95 ? 6.367 -1.837 4.407 1.00 98.44 95 ALA A C 1
ATOM 759 O O . ALA A 1 95 ? 7.368 -1.231 4.033 1.00 98.44 95 ALA A O 1
ATOM 760 N N . LYS A 1 96 ? 6.136 -2.091 5.704 1.00 98.50 96 LYS A N 1
ATOM 761 C CA . LYS A 1 96 ? 7.050 -1.674 6.784 1.00 98.50 96 LYS A CA 1
ATOM 762 C C . LYS A 1 96 ? 8.442 -2.277 6.635 1.00 98.50 96 LYS A C 1
ATOM 764 O O . LYS A 1 96 ? 9.425 -1.572 6.814 1.00 98.50 96 LYS A O 1
ATOM 769 N N . PHE A 1 97 ? 8.531 -3.560 6.286 1.00 97.94 97 PHE A N 1
ATOM 770 C CA . PHE A 1 97 ? 9.810 -4.229 6.055 1.00 97.94 97 PHE A CA 1
ATOM 771 C C . PHE A 1 97 ? 10.573 -3.604 4.880 1.00 97.94 97 PHE A C 1
ATOM 773 O O . PHE A 1 97 ? 11.770 -3.355 4.981 1.00 97.94 97 PHE A O 1
ATOM 780 N N . ARG A 1 98 ? 9.884 -3.307 3.769 1.00 97.06 98 ARG A N 1
ATOM 781 C CA . ARG A 1 98 ? 10.500 -2.641 2.612 1.00 97.06 98 ARG A CA 1
ATOM 782 C C . ARG A 1 98 ? 10.953 -1.220 2.932 1.00 97.06 98 ARG A C 1
ATOM 784 O O . ARG A 1 98 ? 12.080 -0.892 2.586 1.00 97.06 98 ARG A O 1
ATOM 791 N N . LEU A 1 99 ? 10.128 -0.426 3.615 1.00 97.38 99 LEU A N 1
ATOM 792 C CA . LEU A 1 99 ? 10.502 0.918 4.059 1.00 97.38 99 LEU A CA 1
ATOM 793 C C . LEU A 1 99 ? 11.696 0.873 5.021 1.00 97.38 99 LEU A C 1
ATOM 795 O O . LEU A 1 99 ? 12.650 1.617 4.841 1.00 97.38 99 LEU A O 1
ATOM 799 N N . GLY A 1 100 ? 11.681 -0.043 5.993 1.00 96.81 100 GLY A N 1
ATOM 800 C CA . GLY A 1 100 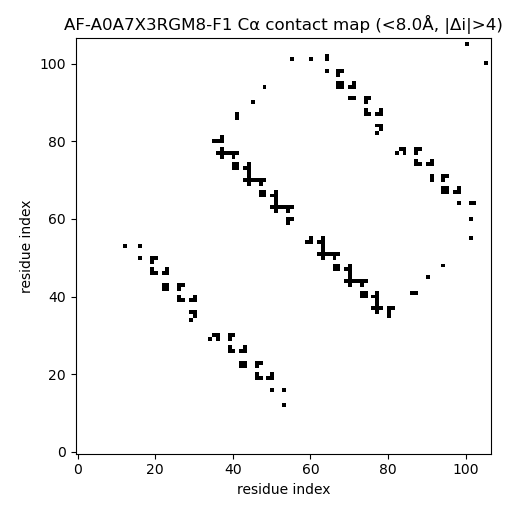? 12.787 -0.234 6.931 1.00 96.81 100 GLY A CA 1
ATOM 801 C C . GLY A 1 100 ? 14.101 -0.541 6.217 1.00 96.81 100 GLY A C 1
ATOM 802 O O . GLY A 1 100 ? 15.083 0.155 6.446 1.00 96.81 100 GLY A O 1
ATOM 803 N N . ASN A 1 101 ? 14.098 -1.509 5.294 1.00 94.81 101 ASN A N 1
ATOM 804 C CA . ASN A 1 101 ? 15.287 -1.853 4.508 1.00 94.81 101 ASN A CA 1
ATOM 805 C C . ASN A 1 101 ? 15.765 -0.699 3.619 1.00 94.81 101 ASN A C 1
ATOM 807 O O . ASN A 1 101 ? 16.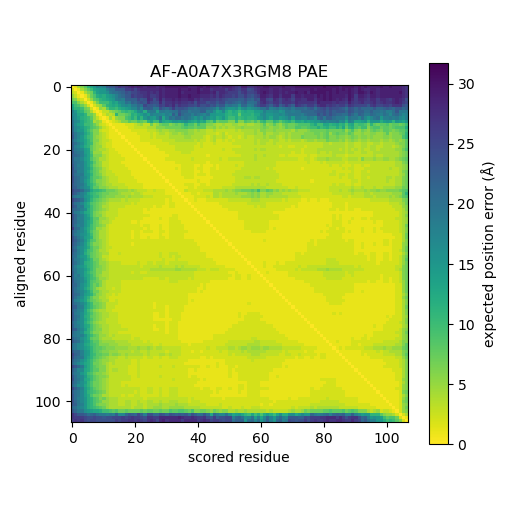968 -0.496 3.472 1.00 94.81 101 ASN A O 1
ATOM 811 N N . LEU A 1 102 ? 14.824 0.031 3.013 1.00 94.12 102 LEU A N 1
ATOM 812 C CA . LEU A 1 102 ? 15.114 1.173 2.151 1.00 94.12 102 LEU A CA 1
ATOM 813 C C . LEU A 1 102 ? 15.816 2.289 2.935 1.00 94.12 102 LEU A C 1
ATOM 815 O O . LEU A 1 102 ? 16.807 2.838 2.468 1.00 94.12 102 LEU A O 1
ATOM 819 N N . LEU A 1 103 ? 15.318 2.597 4.135 1.00 92.50 103 LEU A N 1
ATOM 820 C CA . LEU A 1 103 ? 15.864 3.649 4.993 1.00 92.50 103 LEU A CA 1
ATOM 821 C C . LEU A 1 103 ? 17.150 3.223 5.715 1.00 92.50 103 LEU A C 1
ATOM 823 O O . LEU A 1 103 ? 17.978 4.073 6.028 1.00 92.50 103 LEU A O 1
ATOM 827 N N . SER A 1 104 ? 17.338 1.926 5.982 1.00 89.25 104 SER A N 1
ATOM 828 C CA . SER A 1 104 ? 18.529 1.418 6.672 1.00 89.25 104 SER A CA 1
ATOM 829 C C . SER A 1 104 ? 19.755 1.243 5.769 1.00 89.25 104 SER A C 1
ATOM 831 O O . SER A 1 104 ? 20.815 0.891 6.273 1.00 89.25 104 SER A O 1
ATOM 833 N N . GLY A 1 105 ? 19.635 1.455 4.454 1.00 71.31 105 GLY A N 1
ATOM 834 C CA . GLY A 1 105 ? 20.784 1.563 3.547 1.00 71.31 105 GLY A CA 1
ATOM 835 C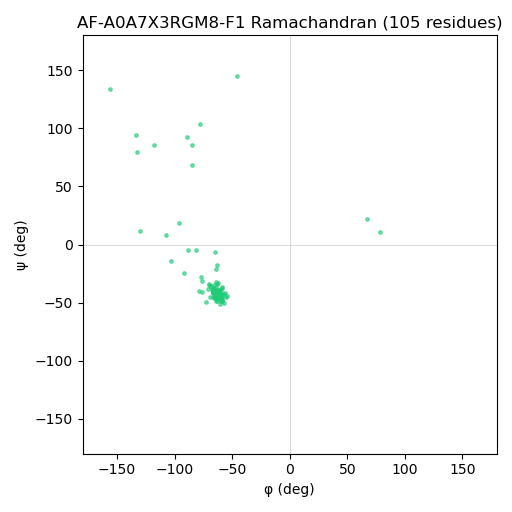 C . GLY A 1 105 ? 21.617 0.290 3.338 1.00 71.31 105 GLY A C 1
ATOM 836 O O . GLY A 1 105 ? 22.770 0.399 2.932 1.00 71.31 105 GLY A O 1
ATOM 837 N N . ASN A 1 106 ? 21.069 -0.907 3.577 1.00 48.53 106 ASN A N 1
ATOM 838 C CA . ASN A 1 106 ? 21.772 -2.154 3.251 1.00 48.53 106 ASN A CA 1
ATOM 839 C C . ASN A 1 106 ? 21.537 -2.514 1.776 1.00 48.53 106 ASN A C 1
ATOM 841 O O . ASN A 1 106 ? 20.602 -3.252 1.447 1.00 48.53 106 ASN A O 1
ATOM 845 N N . HIS A 1 107 ? 22.381 -1.943 0.916 1.00 51.88 107 HIS A N 1
ATOM 846 C CA . HIS A 1 107 ? 22.644 -2.401 -0.448 1.00 51.88 107 HIS A CA 1
ATOM 847 C C . HIS A 1 107 ? 23.843 -3.349 -0.466 1.00 51.88 107 HIS A C 1
ATOM 849 O O . HIS A 1 107 ? 24.832 -3.052 0.241 1.00 51.88 107 HIS A O 1
#

pLDDT: mean 90.27, std 14.86, range [40.19, 98.88]

Sequence (107 aa):
FKLPEITTAQGDLSRTLQLYAAAMEDCTNAIRLTPKDADAYDNRGWAYFHLGKAETARGHIEKAADLYEKAIEDYTHAIKLNPEHPYAYRNRANAKFRLGNLLSGNH

Solvent-accessible surface area (backbone atoms only — not comparable to full-atom values): 5488 Å² total; per-residue (Å²): 132,92,84,93,80,73,62,62,67,56,51,53,51,54,52,50,50,52,51,32,53,52,49,33,50,54,22,50,50,44,33,71,77,40,77,74,47,30,63,34,28,31,53,26,14,51,27,28,37,52,50,13,52,54,29,43,77,69,67,40,53,69,63,14,42,56,24,19,51,52,12,34,51,25,13,49,49,13,34,72,64,34,80,85,44,66,63,28,56,54,52,28,51,52,27,51,52,51,40,49,50,63,75,67,64,80,125

Radius of gyration: 15.61 Å; Cα contacts (8 Å, |Δi|>4): 114; chains: 1; bounding box: 43×20×47 Å

Foldseek 3Di:
DDDDDPPPVVVVLVVLLVVLVVQLVVLVVVCVVPVLPLVSLQSNLVSLQVVLVSCVVVVVLVSSLVSLVSSLVSLVSSCVSPVPPVSSVVSNVVSVVSNVCSVVPPD